Protein AF-A0A973YY18-F1 (afdb_monomer_lite)

pLDDT: mean 94.08, std 7.28, range [54.56, 98.38]

Foldseek 3Di:
DADADEEEAEQEAQVPPPPVCPPDPDPSSVVSLVVSCVVVVVCVRRHPAYEYEYPYVVSVVVCVVVVHHYD

Structure (mmCIF, N/CA/C/O backbone):
data_AF-A0A973YY18-F1
#
_entry.id   AF-A0A973YY18-F1
#
loop_
_atom_site.group_PDB
_atom_site.id
_atom_site.type_symbol
_atom_site.label_atom_id
_atom_site.label_alt_id
_atom_site.label_comp_id
_atom_site.label_asym_id
_atom_site.label_entity_id
_atom_site.label_seq_id
_atom_site.pdbx_PDB_ins_code
_atom_site.Cartn_x
_atom_site.Cartn_y
_atom_site.Cartn_z
_atom_site.occupancy
_atom_site.B_iso_or_equiv
_atom_site.auth_seq_id
_atom_site.auth_comp_id
_atom_site.auth_asym_id
_atom_site.auth_atom_id
_atom_site.pdbx_PDB_model_num
ATOM 1 N N . MET A 1 1 ? -18.271 3.664 13.994 1.00 54.56 1 MET A N 1
ATOM 2 C CA . MET A 1 1 ? -17.496 2.739 14.842 1.00 54.56 1 MET A CA 1
ATOM 3 C C . MET A 1 1 ? -16.260 2.394 14.039 1.00 54.56 1 MET A C 1
ATOM 5 O O . MET A 1 1 ? -16.413 1.744 13.015 1.00 54.56 1 MET A O 1
ATOM 9 N N . GLY A 1 2 ? -15.097 2.964 14.374 1.00 63.66 2 GLY A N 1
ATOM 10 C CA . GLY A 1 2 ? -13.853 2.560 13.707 1.00 63.66 2 GLY A CA 1
ATOM 11 C C . GLY A 1 2 ? -13.659 1.062 13.928 1.00 63.66 2 GLY A C 1
ATOM 12 O O . GLY A 1 2 ? -13.994 0.576 15.010 1.00 63.66 2 GLY A O 1
ATOM 13 N N . ALA A 1 3 ? -13.242 0.319 12.904 1.00 73.75 3 ALA A N 1
ATOM 14 C CA . ALA A 1 3 ? -13.077 -1.120 13.057 1.00 73.75 3 ALA A CA 1
ATOM 15 C C . ALA A 1 3 ? -11.985 -1.410 14.096 1.00 73.75 3 ALA A C 1
ATOM 17 O O . ALA A 1 3 ? -10.942 -0.761 14.090 1.00 73.75 3 ALA A O 1
ATOM 18 N N . ASP A 1 4 ? -12.206 -2.393 14.970 1.00 91.19 4 ASP A N 1
ATOM 19 C CA . ASP A 1 4 ? -11.263 -2.777 16.035 1.00 91.19 4 ASP A CA 1
ATOM 20 C C . ASP A 1 4 ? -10.129 -3.681 15.516 1.00 91.19 4 ASP A C 1
ATOM 22 O O . ASP A 1 4 ? -9.694 -4.631 16.164 1.00 91.19 4 ASP A O 1
ATOM 26 N N . VAL A 1 5 ? -9.689 -3.425 14.284 1.00 96.62 5 VAL A N 1
ATOM 27 C CA . VAL A 1 5 ? -8.673 -4.217 13.594 1.00 96.62 5 VAL A CA 1
ATOM 28 C C . VAL A 1 5 ? -7.524 -3.328 13.153 1.00 96.62 5 VAL A C 1
ATOM 30 O O . VAL A 1 5 ? -7.731 -2.219 12.655 1.00 96.62 5 VAL A O 1
ATOM 33 N N . ASP A 1 6 ? -6.313 -3.852 13.311 1.00 97.25 6 ASP A N 1
ATOM 34 C CA . ASP A 1 6 ? -5.101 -3.276 12.742 1.00 97.25 6 ASP A CA 1
ATOM 35 C C . ASP A 1 6 ? -4.749 -4.045 11.463 1.00 97.25 6 ASP A C 1
ATOM 37 O O . ASP A 1 6 ? -4.802 -5.278 11.429 1.00 97.25 6 ASP A O 1
ATOM 41 N N . LEU A 1 7 ? -4.400 -3.322 10.400 1.00 97.69 7 LEU A N 1
ATOM 42 C CA . LEU A 1 7 ? -4.072 -3.890 9.097 1.00 97.69 7 LEU A CA 1
ATOM 43 C C . LEU A 1 7 ? -2.562 -3.866 8.862 1.00 97.69 7 LEU A C 1
ATOM 45 O O . LEU A 1 7 ? -1.933 -2.811 8.908 1.00 97.69 7 LEU A O 1
ATOM 49 N N . VAL A 1 8 ? -1.995 -5.023 8.523 1.00 98.25 8 VAL A N 1
ATOM 50 C CA . VAL A 1 8 ? -0.606 -5.135 8.063 1.00 98.25 8 VAL A CA 1
ATOM 51 C C . VAL A 1 8 ? -0.590 -5.307 6.547 1.00 98.25 8 VAL A C 1
ATOM 53 O O . VAL A 1 8 ? -1.235 -6.215 6.021 1.00 98.25 8 VAL A O 1
ATOM 56 N N . VAL A 1 9 ? 0.159 -4.458 5.841 1.00 98.12 9 VAL A N 1
ATOM 57 C CA . VAL A 1 9 ? 0.242 -4.460 4.372 1.00 98.12 9 VAL A CA 1
ATOM 58 C C . VAL A 1 9 ? 1.684 -4.704 3.921 1.00 98.12 9 VAL A C 1
ATOM 60 O O . VAL A 1 9 ? 2.497 -3.780 3.914 1.00 98.12 9 VAL A O 1
ATOM 63 N N . PRO A 1 10 ? 2.038 -5.932 3.507 1.00 98.06 10 PRO A N 1
ATOM 64 C CA . PRO A 1 10 ? 3.338 -6.196 2.907 1.00 98.06 10 PRO A CA 1
ATOM 65 C C . PRO A 1 10 ? 3.437 -5.553 1.519 1.00 98.06 10 PRO A C 1
ATOM 67 O O . PRO A 1 10 ? 2.680 -5.903 0.608 1.00 98.06 10 PRO A O 1
ATOM 70 N N . VAL A 1 11 ? 4.413 -4.667 1.325 1.00 97.31 11 VAL A N 1
ATOM 71 C CA . VAL A 1 11 ? 4.737 -4.069 0.02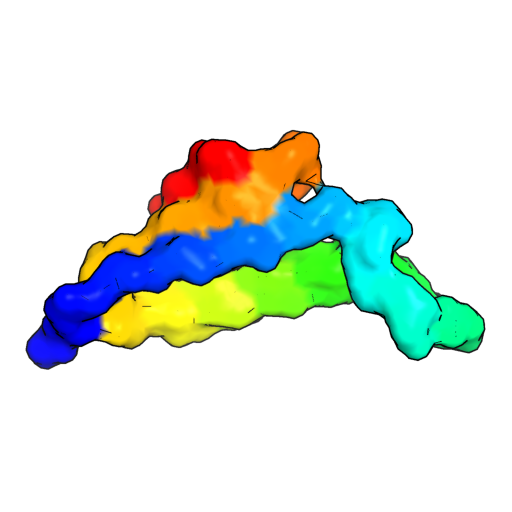6 1.00 97.31 11 VAL A CA 1
ATOM 72 C C . VAL A 1 11 ? 6.096 -4.596 -0.426 1.00 97.31 11 VAL A C 1
ATOM 74 O O . VAL A 1 11 ? 7.115 -4.451 0.241 1.00 97.31 11 VAL A O 1
ATOM 77 N N . LYS A 1 12 ? 6.104 -5.277 -1.573 1.00 95.81 12 LYS A N 1
ATOM 78 C CA . LYS A 1 12 ? 7.340 -5.789 -2.182 1.00 95.81 12 LYS A CA 1
ATOM 79 C C . LYS A 1 12 ? 8.143 -4.638 -2.778 1.00 95.81 12 LYS A C 1
ATOM 81 O O . LYS A 1 12 ? 7.553 -3.652 -3.208 1.00 95.81 12 LYS A O 1
ATOM 86 N N . THR A 1 13 ? 9.453 -4.836 -2.924 1.00 95.75 13 THR A N 1
ATOM 87 C CA . THR A 1 13 ? 10.291 -3.908 -3.693 1.00 95.75 13 THR A CA 1
ATOM 88 C C . THR A 1 13 ? 9.727 -3.698 -5.094 1.00 95.75 13 THR A C 1
ATOM 90 O O . THR A 1 13 ? 9.334 -4.662 -5.772 1.00 95.75 13 THR A O 1
ATOM 93 N N . LEU A 1 14 ?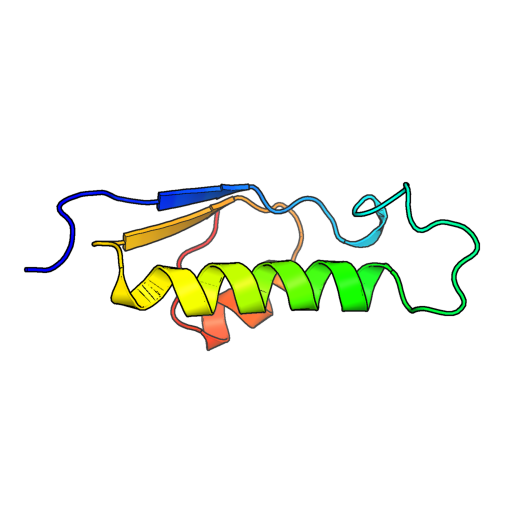 9.660 -2.435 -5.517 1.00 95.12 14 LEU A N 1
ATOM 94 C CA . LEU A 1 14 ? 8.891 -2.025 -6.692 1.00 95.12 14 LEU A CA 1
ATOM 95 C C . LEU A 1 14 ? 9.390 -2.718 -7.965 1.00 95.12 14 LEU A C 1
ATOM 97 O O . LEU A 1 14 ? 8.593 -3.236 -8.748 1.00 95.12 14 LEU A O 1
ATOM 101 N N . GLU A 1 15 ? 10.708 -2.869 -8.099 1.00 91.81 15 GLU A N 1
ATOM 102 C CA . GLU A 1 15 ? 11.354 -3.530 -9.242 1.00 91.81 15 GLU A CA 1
ATOM 103 C C . GLU A 1 15 ? 10.911 -4.987 -9.451 1.00 91.81 15 GLU A C 1
ATOM 105 O O . GLU A 1 15 ? 10.784 -5.496 -10.576 1.00 91.81 15 GLU A O 1
ATOM 110 N N . ARG A 1 16 ? 10.618 -5.690 -8.353 1.00 92.00 16 ARG A N 1
ATOM 111 C CA . ARG A 1 16 ? 10.204 -7.101 -8.370 1.00 92.00 16 ARG A CA 1
ATOM 112 C C . ARG A 1 16 ? 8.687 -7.266 -8.380 1.00 92.00 16 ARG A C 1
ATOM 114 O O . ARG A 1 16 ? 8.189 -8.368 -8.626 1.00 92.00 16 ARG A O 1
ATOM 121 N N . ALA A 1 17 ? 7.937 -6.204 -8.107 1.00 92.81 17 ALA A N 1
ATOM 122 C CA . ALA A 1 17 ? 6.491 -6.253 -8.000 1.00 92.81 17 ALA A CA 1
ATOM 123 C C . ALA A 1 17 ? 5.818 -6.411 -9.372 1.00 92.81 17 ALA A C 1
ATOM 125 O O . ALA A 1 17 ? 6.334 -5.998 -10.404 1.00 92.81 17 ALA A O 1
ATOM 126 N N . LYS A 1 18 ? 4.626 -7.017 -9.395 1.00 92.31 18 LYS A N 1
ATOM 127 C CA . LYS A 1 18 ? 3.788 -7.117 -10.606 1.00 92.31 18 LYS A CA 1
ATOM 128 C C . LYS A 1 18 ? 4.470 -7.780 -11.816 1.00 92.31 18 LYS A C 1
ATOM 130 O O . LYS A 1 18 ? 4.146 -7.440 -12.944 1.00 92.31 18 LYS A O 1
ATOM 135 N N . SER A 1 19 ? 5.372 -8.744 -11.617 1.00 93.50 19 SER A N 1
ATOM 136 C CA . SER A 1 19 ? 6.094 -9.439 -12.707 1.00 93.50 19 SER A CA 1
ATOM 137 C C . SER A 1 19 ? 5.194 -10.026 -13.806 1.00 93.50 19 SER A C 1
ATOM 139 O O . SER A 1 19 ? 5.612 -10.146 -14.950 1.00 93.50 19 SER A O 1
ATOM 141 N N . ARG A 1 20 ? 3.935 -10.334 -13.478 1.00 93.00 20 ARG A N 1
ATOM 142 C CA . ARG A 1 20 ? 2.893 -10.770 -14.423 1.00 93.00 20 ARG A CA 1
ATOM 143 C C . ARG A 1 20 ? 2.446 -9.690 -15.421 1.00 93.00 20 ARG A C 1
ATOM 145 O O . ARG A 1 20 ? 1.785 -10.025 -16.390 1.00 93.00 20 ARG A O 1
ATOM 152 N N . LEU A 1 21 ? 2.797 -8.424 -15.196 1.00 90.75 21 LEU A N 1
ATOM 153 C CA . LEU A 1 21 ? 2.544 -7.296 -16.103 1.00 90.75 21 LEU A CA 1
ATOM 154 C C . LEU A 1 21 ? 3.713 -7.042 -17.073 1.00 90.75 21 LEU A C 1
ATOM 156 O O . LEU A 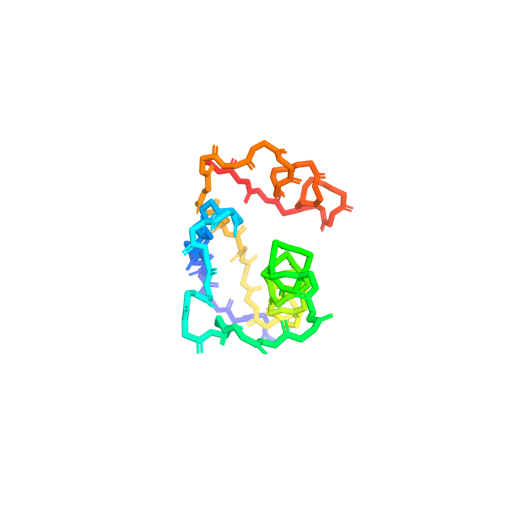1 21 ? 3.800 -5.971 -17.676 1.00 90.75 21 LEU A O 1
ATOM 160 N N . VAL A 1 22 ? 4.640 -7.995 -17.209 1.00 85.06 22 VAL A N 1
ATOM 161 C CA . VAL A 1 22 ? 5.709 -7.938 -18.214 1.00 85.06 22 VAL A CA 1
ATOM 162 C C . VAL A 1 22 ? 5.120 -7.818 -19.627 1.00 85.06 22 VAL A C 1
ATOM 164 O O . VAL A 1 22 ? 4.081 -8.401 -19.924 1.00 85.06 22 VAL A O 1
ATOM 167 N N . GLY A 1 23 ? 5.761 -7.032 -20.495 1.00 83.19 23 GLY A N 1
ATOM 168 C CA . GLY A 1 23 ? 5.291 -6.791 -21.867 1.00 83.19 23 GLY A CA 1
ATOM 169 C C . GLY A 1 23 ? 4.224 -5.698 -22.002 1.00 83.19 23 GLY A C 1
ATOM 170 O O . GLY A 1 23 ? 3.847 -5.350 -23.119 1.00 83.19 23 GLY A O 1
ATOM 171 N N . THR A 1 24 ? 3.766 -5.108 -20.895 1.00 85.12 24 THR A N 1
ATOM 172 C CA . THR A 1 24 ? 2.978 -3.867 -20.940 1.00 85.12 24 THR A CA 1
ATOM 173 C C . THR A 1 24 ? 3.890 -2.669 -21.240 1.00 85.12 24 THR A C 1
ATOM 175 O O . THR A 1 24 ? 5.062 -2.669 -20.875 1.00 85.12 24 THR A O 1
ATOM 178 N N . ARG A 1 25 ? 3.363 -1.619 -21.889 1.00 89.75 25 ARG A N 1
ATOM 179 C CA . ARG A 1 25 ? 4.082 -0.338 -22.100 1.00 89.75 25 ARG A CA 1
ATOM 180 C C . ARG A 1 25 ? 4.080 0.562 -20.853 1.00 89.75 25 ARG A C 1
ATOM 182 O O . ARG A 1 25 ? 4.268 1.767 -20.965 1.00 89.75 25 ARG A O 1
ATOM 189 N N . LEU A 1 26 ? 3.783 -0.008 -19.689 1.00 87.19 26 LEU A N 1
ATOM 190 C CA . LEU A 1 26 ? 3.608 0.723 -18.442 1.00 87.19 26 LEU A CA 1
ATOM 191 C C . LEU A 1 26 ? 4.889 0.668 -17.616 1.00 87.19 26 LEU A C 1
ATOM 193 O O . LEU A 1 26 ? 5.574 -0.356 -17.575 1.00 87.19 26 LEU A O 1
ATOM 197 N N . ASP A 1 27 ? 5.157 1.754 -16.900 1.00 92.81 27 ASP A N 1
ATOM 198 C CA . ASP A 1 27 ? 6.151 1.768 -15.836 1.00 92.81 27 ASP A CA 1
ATOM 199 C C . ASP A 1 27 ? 5.648 0.891 -14.677 1.00 92.81 27 ASP A C 1
ATOM 201 O O . ASP A 1 27 ? 4.728 1.237 -13.930 1.00 92.81 27 ASP A O 1
ATOM 205 N N . ARG A 1 28 ? 6.210 -0.316 -14.587 1.00 93.50 28 ARG A N 1
ATOM 206 C CA . ARG A 1 28 ? 5.783 -1.345 -13.638 1.00 93.50 28 ARG A CA 1
ATOM 207 C C . ARG A 1 28 ? 6.115 -0.973 -12.184 1.00 93.50 28 ARG A C 1
ATOM 209 O O . ARG A 1 28 ? 5.227 -1.179 -11.353 1.00 93.50 28 ARG A O 1
ATOM 216 N N . PRO A 1 29 ? 7.307 -0.435 -11.853 1.00 94.94 29 PRO A N 1
ATOM 217 C CA . PRO A 1 29 ? 7.567 0.179 -10.552 1.00 94.94 29 PRO A CA 1
ATOM 218 C C . PRO A 1 29 ? 6.559 1.270 -10.174 1.00 94.94 29 PRO A C 1
ATOM 220 O O . PRO A 1 29 ? 5.955 1.181 -9.103 1.00 94.94 29 PRO A O 1
ATOM 223 N N . ALA A 1 30 ? 6.292 2.234 -11.063 1.00 94.81 30 ALA A N 1
ATOM 224 C CA . ALA A 1 30 ? 5.334 3.306 -10.780 1.00 94.81 30 ALA A CA 1
ATOM 225 C C . ALA A 1 30 ? 3.915 2.760 -10.540 1.00 94.81 30 ALA A C 1
ATOM 227 O O . ALA A 1 30 ? 3.236 3.148 -9.591 1.00 94.81 30 ALA A O 1
ATOM 228 N N . LEU A 1 31 ? 3.482 1.781 -11.339 1.00 94.94 31 LEU A N 1
ATOM 229 C CA . LEU A 1 31 ? 2.190 1.116 -11.158 1.00 94.94 31 LEU A CA 1
ATOM 230 C C . LEU A 1 31 ? 2.129 0.264 -9.878 1.00 94.94 31 LEU A C 1
ATOM 232 O O . LEU A 1 31 ? 1.067 0.083 -9.276 1.00 94.94 31 LEU A O 1
ATOM 236 N N . ALA A 1 32 ? 3.248 -0.331 -9.469 1.00 96.25 32 ALA A N 1
ATOM 237 C CA . ALA A 1 32 ? 3.336 -1.049 -8.205 1.00 96.25 32 ALA A CA 1
ATOM 238 C C . ALA A 1 32 ? 3.150 -0.100 -7.018 1.00 96.25 32 ALA A C 1
ATOM 240 O O . ALA A 1 32 ? 2.366 -0.434 -6.128 1.00 96.25 32 ALA A O 1
ATOM 241 N N . LEU A 1 33 ? 3.793 1.069 -7.060 1.00 97.25 33 LEU A N 1
ATOM 242 C CA . LEU A 1 33 ? 3.650 2.116 -6.056 1.00 97.25 33 LEU A CA 1
ATOM 243 C C . LEU A 1 33 ? 2.212 2.642 -5.999 1.00 97.25 33 LEU A C 1
ATOM 245 O O . LEU A 1 33 ? 1.612 2.614 -4.929 1.00 97.25 33 LEU A O 1
ATOM 249 N N . ALA A 1 34 ? 1.630 3.011 -7.145 1.00 97.00 34 ALA A N 1
ATOM 250 C CA . ALA A 1 34 ? 0.254 3.506 -7.219 1.00 97.00 34 ALA A CA 1
ATOM 251 C C . ALA A 1 34 ? -0.744 2.537 -6.563 1.00 97.00 34 ALA A C 1
ATOM 253 O O . ALA A 1 34 ? -1.511 2.931 -5.694 1.00 97.00 34 ALA A O 1
ATOM 254 N N . PHE A 1 35 ? -0.659 1.235 -6.869 1.00 96.38 35 PHE A N 1
ATOM 255 C CA . PHE A 1 35 ? -1.547 0.249 -6.235 1.00 96.38 35 PHE A CA 1
ATOM 256 C C . PHE A 1 35 ? -1.366 0.174 -4.718 1.00 96.38 35 PHE A C 1
ATOM 258 O O . PHE A 1 35 ? 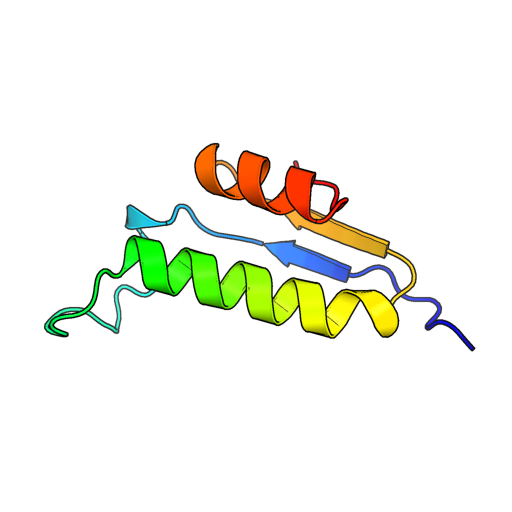-2.348 -0.047 -4.013 1.00 96.38 35 PHE A 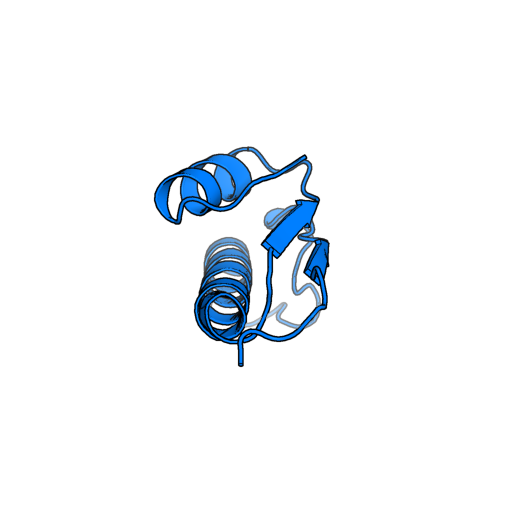O 1
ATOM 265 N N . ALA A 1 36 ? -0.132 0.287 -4.216 1.00 97.75 36 ALA A N 1
ATOM 266 C CA . ALA A 1 36 ? 0.112 0.255 -2.779 1.00 97.75 36 ALA A CA 1
ATOM 267 C C . ALA A 1 36 ? -0.529 1.471 -2.095 1.00 97.75 36 ALA A C 1
ATOM 269 O O . ALA A 1 36 ? -1.259 1.294 -1.121 1.00 97.75 36 ALA A O 1
ATOM 270 N N . LEU A 1 37 ? -0.318 2.671 -2.644 1.00 98.19 37 LEU A N 1
ATOM 271 C CA . LEU A 1 37 ? -0.866 3.914 -2.100 1.00 98.19 37 LEU A CA 1
ATOM 272 C C . LEU A 1 37 ? -2.394 3.937 -2.169 1.00 98.19 37 LEU A C 1
ATOM 274 O O . LEU A 1 37 ? -3.029 4.184 -1.149 1.00 98.19 37 LEU A O 1
ATOM 278 N N . ASP A 1 38 ? -2.983 3.583 -3.312 1.00 98.38 38 ASP A N 1
ATOM 279 C CA . ASP A 1 38 ? -4.440 3.565 -3.490 1.00 98.38 38 ASP A CA 1
ATOM 280 C C . ASP A 1 38 ? -5.112 2.575 -2.530 1.00 98.38 38 ASP A C 1
ATOM 282 O O . ASP A 1 38 ? -6.116 2.892 -1.890 1.00 98.38 38 ASP A O 1
ATOM 286 N N . THR A 1 39 ? -4.533 1.377 -2.381 1.00 97.81 39 THR A N 1
ATOM 287 C CA . THR A 1 39 ? -5.066 0.348 -1.474 1.00 97.81 39 THR A CA 1
ATOM 288 C C . THR A 1 39 ? -4.999 0.807 -0.019 1.00 97.81 39 THR A C 1
ATOM 290 O O . THR A 1 39 ? -5.963 0.645 0.728 1.00 97.81 39 THR A O 1
ATOM 293 N N . ILE A 1 40 ? -3.866 1.379 0.396 1.00 98.06 40 ILE A N 1
ATOM 294 C CA . ILE A 1 40 ? -3.660 1.833 1.773 1.00 98.06 40 ILE A CA 1
ATOM 295 C C . ILE A 1 40 ? -4.548 3.039 2.078 1.00 98.06 40 ILE A C 1
ATOM 297 O O . ILE A 1 40 ? -5.233 3.031 3.098 1.00 98.06 40 ILE A O 1
ATOM 301 N N . ALA A 1 41 ? -4.609 4.026 1.184 1.00 97.69 41 ALA A N 1
ATOM 302 C CA . ALA A 1 41 ? -5.462 5.199 1.340 1.00 97.69 41 ALA A CA 1
ATOM 303 C C . ALA A 1 41 ? -6.942 4.813 1.482 1.00 97.69 41 ALA A C 1
ATOM 305 O O . ALA A 1 41 ? -7.636 5.342 2.350 1.00 97.69 41 ALA A O 1
ATOM 306 N N . ALA A 1 42 ? -7.409 3.843 0.691 1.00 97.56 42 ALA A N 1
ATOM 307 C CA . ALA A 1 42 ? -8.767 3.317 0.801 1.00 97.56 42 ALA A CA 1
ATOM 308 C C . ALA A 1 42 ? -9.021 2.569 2.124 1.00 97.56 42 ALA A C 1
ATOM 310 O O . ALA A 1 42 ? -10.143 2.582 2.630 1.00 97.56 42 ALA A O 1
ATOM 311 N N . ALA A 1 43 ? -7.997 1.926 2.694 1.00 96.31 43 ALA A N 1
ATOM 312 C CA . ALA A 1 43 ? -8.109 1.185 3.948 1.00 96.31 43 ALA A CA 1
ATOM 313 C C . ALA A 1 43 ? -8.078 2.082 5.195 1.00 96.31 43 ALA A C 1
ATOM 315 O O . ALA A 1 43 ? -8.718 1.738 6.186 1.00 96.31 43 ALA A O 1
ATOM 316 N N . LEU A 1 44 ? -7.378 3.224 5.154 1.00 95.75 44 LEU A N 1
ATOM 317 C CA . LEU A 1 44 ? -7.210 4.136 6.295 1.00 95.75 44 LEU A CA 1
ATOM 318 C C . LEU A 1 44 ? -8.505 4.462 7.065 1.00 95.75 44 LEU A C 1
ATOM 320 O O . LEU A 1 44 ? -8.489 4.336 8.287 1.00 95.75 44 LEU A O 1
ATOM 324 N N . PRO A 1 45 ? -9.633 4.835 6.427 1.00 95.62 45 PRO A N 1
ATOM 325 C CA . PRO A 1 45 ? -10.861 5.140 7.167 1.00 95.62 45 PRO A CA 1
ATOM 326 C C . PRO A 1 45 ? -11.590 3.898 7.709 1.00 95.62 45 PRO A C 1
ATOM 328 O O . PRO A 1 45 ? -12.529 4.036 8.493 1.00 95.62 45 PRO A O 1
ATOM 331 N N . ALA A 1 46 ? -11.208 2.693 7.278 1.00 95.19 46 ALA A N 1
ATOM 332 C CA . ALA A 1 46 ? -11.905 1.448 7.587 1.00 95.19 46 ALA A CA 1
ATOM 333 C C . ALA A 1 46 ? -11.270 0.648 8.735 1.00 95.19 46 ALA A C 1
ATOM 335 O O . ALA A 1 46 ? -11.869 -0.331 9.173 1.00 95.19 46 ALA A O 1
ATOM 336 N N . VAL A 1 47 ? -10.085 1.034 9.222 1.00 96.31 47 VAL A N 1
ATOM 337 C CA . VAL A 1 47 ? -9.309 0.288 10.231 1.00 96.31 47 VAL A CA 1
ATOM 338 C C . VAL A 1 47 ? -8.812 1.205 11.348 1.00 96.31 47 VAL A C 1
ATOM 340 O O . VAL A 1 47 ? -8.819 2.426 11.205 1.00 96.31 47 VAL A O 1
ATOM 343 N N . ARG A 1 48 ? -8.366 0.631 12.470 1.00 95.75 48 ARG A N 1
ATOM 344 C CA . ARG A 1 48 ? -7.795 1.400 13.586 1.00 95.75 48 ARG A CA 1
ATOM 345 C C . ARG A 1 48 ? -6.387 1.909 13.277 1.00 95.75 48 ARG A C 1
ATOM 347 O O . ARG A 1 48 ? -6.059 3.042 13.617 1.00 95.75 48 ARG A O 1
ATOM 354 N N . ARG A 1 49 ? -5.558 1.075 12.646 1.00 95.50 49 ARG A N 1
ATOM 355 C CA . ARG A 1 49 ? -4.181 1.400 12.244 1.00 95.50 49 ARG A CA 1
ATOM 356 C C . ARG A 1 49 ? -3.788 0.626 10.994 1.00 95.50 49 ARG A C 1
ATOM 358 O O . ARG A 1 49 ? -4.245 -0.496 10.785 1.00 95.50 49 ARG A O 1
ATOM 365 N N . VAL A 1 50 ? -2.889 1.212 10.206 1.00 97.88 50 VAL A N 1
ATOM 366 C CA . VAL A 1 50 ? -2.178 0.530 9.120 1.00 97.88 50 VAL A CA 1
ATOM 367 C C . VAL A 1 50 ? -0.684 0.502 9.440 1.00 97.88 50 VAL A C 1
ATOM 369 O O . VAL A 1 50 ? -0.109 1.534 9.780 1.00 97.88 50 VAL A O 1
ATOM 372 N N . LEU A 1 51 ? -0.069 -0.672 9.307 1.00 98.38 51 LEU A N 1
ATOM 373 C CA . LEU A 1 51 ? 1.380 -0.866 9.290 1.00 98.38 51 LEU A CA 1
ATOM 374 C C . LEU A 1 51 ? 1.778 -1.440 7.929 1.00 98.38 51 LEU A C 1
ATOM 376 O O . LEU A 1 51 ? 1.398 -2.562 7.586 1.00 98.38 51 LEU A O 1
ATOM 380 N N . ALA A 1 52 ? 2.558 -0.700 7.154 1.00 98.19 52 ALA A N 1
ATOM 381 C CA . ALA A 1 52 ? 3.134 -1.224 5.925 1.00 98.19 52 ALA A CA 1
ATOM 382 C C . ALA A 1 52 ? 4.488 -1.886 6.207 1.00 98.19 52 ALA A C 1
ATOM 384 O O . ALA A 1 52 ? 5.301 -1.349 6.950 1.00 98.19 52 ALA A O 1
ATOM 385 N N . VAL A 1 53 ? 4.756 -3.036 5.597 1.00 98.38 53 VAL A N 1
ATOM 386 C CA . VAL A 1 53 ? 6.049 -3.722 5.734 1.00 98.38 53 VAL A CA 1
ATOM 387 C C . VAL A 1 53 ? 6.754 -3.685 4.390 1.00 98.38 53 VAL A C 1
ATOM 389 O O . VAL A 1 53 ? 6.256 -4.275 3.427 1.00 98.38 53 VAL A O 1
ATOM 392 N N . THR A 1 54 ? 7.878 -2.980 4.296 1.00 97.62 54 THR A N 1
ATOM 393 C CA . THR A 1 54 ? 8.604 -2.773 3.042 1.00 97.62 54 THR A CA 1
ATOM 394 C C . THR A 1 54 ? 10.086 -2.506 3.266 1.00 97.62 54 THR A C 1
ATOM 396 O O . THR A 1 54 ? 10.484 -1.687 4.082 1.00 97.62 54 THR A O 1
ATOM 399 N N . SER A 1 55 ? 10.924 -3.139 2.445 1.00 96.69 55 SER A N 1
ATOM 400 C CA . SER A 1 55 ? 12.355 -2.829 2.381 1.00 96.69 55 SER A CA 1
ATOM 401 C C . SER A 1 55 ? 12.690 -1.762 1.330 1.00 96.69 55 SER A C 1
ATOM 403 O O . SER A 1 55 ? 13.864 -1.560 1.030 1.00 96.69 55 SER A O 1
ATOM 405 N N . ASP A 1 56 ? 11.686 -1.163 0.679 1.00 97.75 56 ASP A N 1
ATOM 406 C CA . ASP A 1 56 ? 11.861 -0.219 -0.429 1.00 97.75 56 ASP A CA 1
ATOM 407 C C . ASP A 1 56 ? 11.808 1.239 0.070 1.00 97.75 56 ASP A C 1
ATOM 409 O O . ASP A 1 56 ? 10.734 1.699 0.474 1.00 97.75 56 ASP A O 1
ATOM 413 N N . PRO A 1 57 ? 12.926 1.994 0.035 1.00 96.19 57 PRO A N 1
ATOM 414 C CA . PRO A 1 57 ? 12.977 3.354 0.572 1.00 96.19 57 PRO A CA 1
ATOM 415 C C . PRO A 1 57 ? 12.037 4.338 -0.128 1.00 96.19 57 PRO A C 1
ATOM 417 O O . PRO A 1 57 ? 11.571 5.286 0.504 1.00 96.19 57 PRO A O 1
ATOM 420 N N . SER A 1 58 ? 11.744 4.121 -1.416 1.00 95.81 58 SER A N 1
ATOM 421 C CA . SER A 1 58 ? 10.818 4.983 -2.158 1.00 95.81 58 SER A CA 1
ATOM 422 C C . SER A 1 58 ? 9.391 4.831 -1.632 1.00 95.81 58 SER A C 1
ATOM 424 O O . SER A 1 58 ? 8.703 5.820 -1.401 1.00 95.81 58 SER A O 1
ATOM 426 N N . VAL A 1 59 ? 8.988 3.598 -1.315 1.00 97.81 59 VAL A N 1
ATOM 427 C CA . VAL A 1 59 ? 7.688 3.309 -0.703 1.00 97.81 59 VAL A CA 1
ATOM 428 C C . VAL A 1 59 ? 7.609 3.905 0.703 1.00 97.81 59 VAL A C 1
ATOM 430 O O . VAL A 1 59 ? 6.592 4.497 1.050 1.00 97.81 59 VAL A O 1
ATOM 433 N N . VAL A 1 60 ? 8.679 3.805 1.501 1.00 97.81 60 VAL A N 1
ATOM 434 C CA . VAL A 1 60 ? 8.733 4.416 2.845 1.00 97.81 60 VAL A CA 1
ATOM 435 C C . VAL A 1 60 ? 8.502 5.929 2.783 1.00 97.81 60 VAL A C 1
ATOM 437 O O . VAL A 1 60 ? 7.763 6.471 3.607 1.00 97.81 60 VAL A O 1
ATOM 440 N N . ALA A 1 61 ? 9.110 6.621 1.814 1.00 97.56 61 ALA A N 1
ATOM 441 C CA . ALA A 1 61 ? 8.959 8.067 1.658 1.00 97.56 61 ALA A CA 1
ATOM 442 C C . ALA A 1 61 ? 7.504 8.470 1.358 1.00 97.56 61 ALA A C 1
ATOM 444 O O . ALA A 1 61 ? 6.967 9.364 2.014 1.00 97.56 61 ALA A O 1
ATOM 445 N N . GLU A 1 62 ? 6.852 7.769 0.432 1.00 98.00 62 GLU A N 1
ATOM 446 C CA . GLU A 1 62 ? 5.458 8.030 0.054 1.00 98.00 62 GLU A CA 1
ATOM 447 C C . GLU A 1 62 ? 4.477 7.701 1.190 1.00 98.00 62 GLU A C 1
ATOM 449 O O . GLU A 1 62 ? 3.567 8.473 1.492 1.00 98.00 62 GLU A O 1
ATOM 454 N N . LEU A 1 63 ? 4.690 6.592 1.903 1.00 97.62 63 LEU A N 1
ATOM 455 C CA . LEU A 1 63 ? 3.853 6.219 3.047 1.00 97.62 63 LEU A CA 1
ATOM 456 C C . LEU A 1 63 ? 3.973 7.208 4.205 1.00 97.62 63 LEU A C 1
ATOM 458 O O . LEU A 1 63 ? 2.968 7.532 4.840 1.00 97.62 63 LEU A O 1
ATOM 462 N N . ARG A 1 64 ? 5.175 7.747 4.444 1.00 96.94 64 ARG A N 1
ATOM 463 C CA . ARG A 1 64 ? 5.371 8.825 5.418 1.00 96.94 64 ARG A CA 1
ATOM 464 C C . ARG A 1 64 ? 4.543 10.057 5.049 1.00 96.94 64 ARG A C 1
ATOM 466 O O . ARG A 1 64 ? 3.970 10.669 5.946 1.00 96.94 64 ARG A O 1
ATOM 473 N N . ALA A 1 65 ? 4.451 10.407 3.764 1.00 96.31 65 ALA A N 1
ATOM 474 C CA . ALA A 1 65 ? 3.626 11.527 3.307 1.00 96.31 65 ALA A CA 1
ATOM 475 C C . ALA A 1 65 ? 2.121 11.291 3.549 1.00 96.31 65 ALA A C 1
ATOM 477 O O . ALA A 1 65 ? 1.390 12.242 3.812 1.00 96.31 65 ALA A O 1
ATOM 478 N N . LEU A 1 66 ? 1.675 10.030 3.546 1.00 95.12 66 LEU A N 1
ATOM 479 C CA . LEU A 1 66 ? 0.312 9.629 3.918 1.00 95.12 66 LEU A CA 1
ATOM 480 C C . LEU A 1 66 ? 0.088 9.489 5.437 1.00 95.12 66 LEU A C 1
ATOM 482 O O . LEU A 1 66 ? -1.018 9.154 5.857 1.00 95.12 66 LEU A O 1
ATOM 486 N N . GLY A 1 67 ? 1.111 9.713 6.270 1.00 96.69 67 GLY A N 1
ATOM 487 C CA . GLY A 1 67 ? 1.030 9.501 7.720 1.00 96.69 67 GLY A CA 1
ATOM 488 C C . GLY A 1 67 ? 0.950 8.025 8.127 1.00 96.69 67 GLY A C 1
ATOM 489 O O . GLY A 1 67 ? 0.503 7.715 9.230 1.00 96.69 67 GLY A O 1
ATOM 490 N N . VAL A 1 68 ? 1.366 7.113 7.244 1.00 97.50 68 VAL A N 1
ATOM 491 C CA . VAL A 1 68 ? 1.335 5.664 7.465 1.00 97.50 68 VAL A CA 1
ATOM 492 C C . VAL A 1 68 ? 2.675 5.192 8.006 1.00 97.50 68 VAL A C 1
ATOM 494 O O . VAL A 1 68 ? 3.739 5.518 7.479 1.00 97.50 68 VAL A O 1
ATOM 497 N N . GLU A 1 69 ? 2.622 4.385 9.057 1.00 97.56 69 GLU A N 1
ATOM 498 C CA . GLU A 1 69 ? 3.810 3.765 9.623 1.00 97.56 69 GLU A CA 1
ATOM 499 C C . GLU A 1 69 ? 4.334 2.648 8.719 1.00 97.56 69 GLU A C 1
ATOM 501 O O . GLU A 1 69 ? 3.560 1.853 8.176 1.00 97.56 69 GLU A O 1
ATOM 506 N N . SER A 1 70 ? 5.659 2.578 8.573 1.00 96.81 70 SER A N 1
ATOM 507 C CA . SER A 1 70 ? 6.319 1.523 7.809 1.00 96.81 70 SER A CA 1
ATOM 508 C C . SER A 1 70 ? 7.563 0.977 8.503 1.00 96.81 70 SER A C 1
ATOM 510 O O . SER A 1 70 ? 8.266 1.721 9.191 1.00 96.81 70 SER A O 1
ATOM 512 N N . VAL A 1 71 ? 7.799 -0.327 8.315 1.00 93.69 71 VAL A N 1
ATOM 513 C CA . VAL A 1 71 ? 8.950 -1.094 8.829 1.00 93.69 71 VAL A CA 1
ATOM 514 C C . VAL A 1 71 ? 9.581 -1.975 7.762 1.00 93.69 71 VAL A C 1
ATOM 516 O O . VAL A 1 71 ? 8.851 -2.406 6.838 1.00 93.69 71 VAL A O 1
#

Sequence (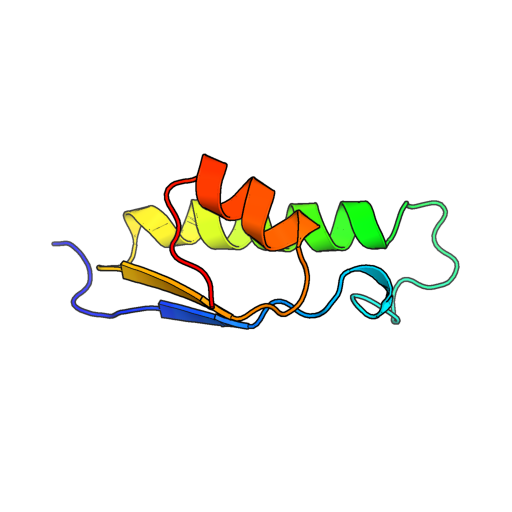71 aa):
MGADVDLVVPVKTLERAKSRLVGTRLDRPALALAFALDTIAAALPAVRRVLAVTSDPSVVAELRALGVESV

Radius of gyration: 12.94 Å; chains: 1; bounding box: 30×22×38 Å

Secondary structure (DSSP, 8-state):
---S-EEEEE---GGGTTGGGTT-SS-HHHHHHHHHHHHHHHHGGGSSEEEEE-S-HHHHHHHHHTT-EE-